Protein AF-A0A238UQW1-F1 (afdb_monomer_lite)

Radius of gyration: 25.11 Å; chains: 1; bounding box: 32×44×84 Å

Foldseek 3Di:
DDDPLRVVLVVLVVQLVVLVVQLVVLVVVCVVPNDPVSVVSNVVSVVSNVVSVVVNCVSVPPDDPPPPDPDDPPDPPDDPPPPDDDDDPDDDDDDD

Sequence (96 aa):
MTSPTTDLRAELEADFGRARERLVEARRRQQVKDTPRHRAAVADCRAGIDMVLDLYLTVVAAPAELPAAPAAPPRSSGPVATAALRPACGAAPGAA

Structure (mmCIF, N/CA/C/O backbone):
data_AF-A0A238UQW1-F1
#
_entry.id   AF-A0A238UQW1-F1
#
loop_
_atom_site.group_PDB
_atom_site.id
_atom_site.type_symbol
_atom_site.label_atom_id
_atom_site.label_alt_id
_atom_site.label_comp_id
_atom_site.label_asym_id
_atom_site.label_entity_id
_atom_site.label_seq_id
_atom_site.pdbx_PDB_ins_code
_atom_site.Cartn_x
_atom_site.Cartn_y
_atom_site.Cartn_z
_atom_site.occupancy
_atom_site.B_iso_or_equiv
_atom_site.auth_seq_id
_atom_site.auth_comp_id
_atom_site.auth_asym_id
_atom_site.auth_atom_id
_atom_site.pdbx_PDB_model_num
ATOM 1 N N . MET A 1 1 ? 12.137 10.883 -26.646 1.00 60.75 1 MET A N 1
ATOM 2 C CA . MET A 1 1 ? 11.097 9.837 -26.638 1.00 60.75 1 MET A CA 1
ATOM 3 C C . MET A 1 1 ? 11.437 8.906 -25.490 1.00 60.75 1 MET A C 1
ATOM 5 O O . MET A 1 1 ? 12.483 8.271 -25.559 1.00 60.75 1 MET A O 1
ATOM 9 N N . THR A 1 2 ? 10.679 8.939 -24.394 1.00 62.19 2 THR A N 1
ATOM 10 C CA . THR A 1 2 ? 10.819 7.955 -23.312 1.00 62.19 2 THR A CA 1
ATOM 11 C C . THR A 1 2 ? 10.292 6.604 -23.790 1.00 62.19 2 THR A C 1
ATOM 13 O O . THR A 1 2 ? 9.444 6.536 -24.678 1.00 62.19 2 THR A O 1
ATOM 16 N N . SER A 1 3 ? 10.888 5.524 -23.288 1.00 80.00 3 SER A N 1
ATOM 17 C CA . SER A 1 3 ? 10.450 4.163 -23.596 1.00 80.00 3 SER A CA 1
ATOM 18 C C . SER A 1 3 ? 9.167 3.861 -22.814 1.00 80.00 3 SER A C 1
ATOM 20 O O . SER A 1 3 ? 9.075 4.294 -21.663 1.00 80.00 3 SER A O 1
ATOM 22 N N . PRO A 1 4 ? 8.222 3.068 -23.353 1.00 80.12 4 PRO A N 1
ATOM 23 C CA . PRO A 1 4 ? 7.018 2.658 -22.622 1.00 80.12 4 PRO A CA 1
ATOM 24 C C . PRO A 1 4 ? 7.325 2.0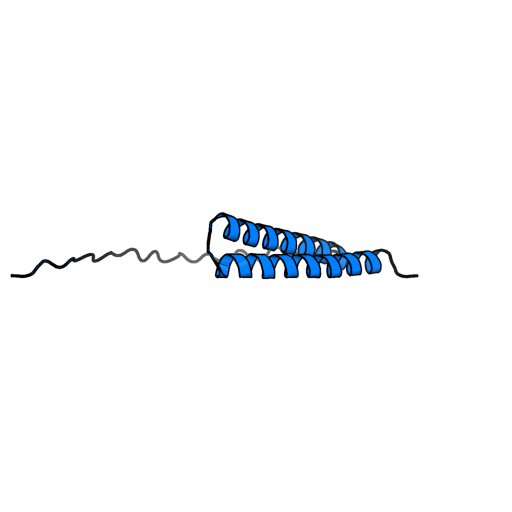26 -21.251 1.00 80.12 4 PRO A C 1
ATOM 26 O O . PRO A 1 4 ? 6.568 2.201 -20.303 1.00 80.12 4 PRO A O 1
ATOM 29 N N . THR A 1 5 ? 8.466 1.345 -21.101 1.00 83.62 5 THR A N 1
ATOM 30 C CA . THR A 1 5 ? 8.920 0.795 -19.811 1.00 83.62 5 THR A CA 1
ATOM 31 C C . THR A 1 5 ? 9.292 1.890 -18.804 1.00 83.62 5 THR A C 1
ATOM 33 O O . THR A 1 5 ? 9.072 1.735 -17.605 1.00 83.62 5 THR A O 1
ATOM 36 N N . THR A 1 6 ? 9.865 3.001 -19.275 1.00 84.75 6 THR A N 1
ATOM 37 C CA . THR A 1 6 ? 10.220 4.159 -18.440 1.00 84.75 6 THR A CA 1
ATOM 38 C C . THR A 1 6 ? 8.968 4.881 -17.952 1.00 84.75 6 THR A C 1
ATOM 40 O O . THR A 1 6 ? 8.908 5.247 -16.780 1.00 84.75 6 THR A O 1
ATOM 43 N N . ASP A 1 7 ? 7.967 5.029 -18.819 1.00 89.00 7 ASP A N 1
ATOM 44 C CA . ASP A 1 7 ? 6.703 5.682 -18.472 1.00 89.00 7 ASP A CA 1
ATOM 45 C C . ASP A 1 7 ? 5.917 4.839 -17.451 1.00 89.00 7 ASP A C 1
ATOM 47 O O . ASP A 1 7 ? 5.521 5.345 -16.401 1.00 89.00 7 ASP A O 1
ATOM 51 N N . LEU A 1 8 ? 5.818 3.523 -17.675 1.00 90.12 8 LEU A N 1
ATOM 52 C CA . LEU A 1 8 ? 5.185 2.596 -16.731 1.00 90.12 8 LEU A CA 1
ATOM 53 C C . LEU A 1 8 ? 5.884 2.585 -15.363 1.00 90.12 8 LEU A C 1
ATOM 55 O O . LEU A 1 8 ? 5.232 2.548 -14.322 1.00 90.12 8 LEU A O 1
ATOM 59 N N . ARG A 1 9 ? 7.220 2.650 -15.336 1.00 90.50 9 ARG A N 1
ATOM 60 C CA . ARG A 1 9 ? 7.970 2.739 -14.077 1.00 90.50 9 ARG A CA 1
ATOM 61 C C . ARG A 1 9 ? 7.603 3.998 -13.288 1.00 90.50 9 ARG A C 1
ATOM 63 O O . ARG A 1 9 ? 7.388 3.906 -12.081 1.00 90.50 9 ARG A O 1
ATOM 70 N N . ALA A 1 10 ? 7.528 5.149 -13.952 1.00 91.44 10 ALA A N 1
ATOM 71 C CA . ALA A 1 10 ? 7.171 6.407 -13.302 1.00 91.44 10 ALA A CA 1
ATOM 72 C C . ALA A 1 10 ? 5.743 6.368 -12.725 1.00 91.44 10 ALA A C 1
ATOM 74 O O . ALA A 1 10 ? 5.504 6.869 -11.623 1.00 91.44 10 ALA A O 1
ATOM 75 N N . GLU A 1 11 ? 4.803 5.726 -13.424 1.00 94.19 11 GLU A N 1
ATOM 76 C CA . GLU A 1 11 ? 3.442 5.510 -12.920 1.00 94.19 11 GLU A CA 1
ATOM 77 C C . GLU A 1 11 ? 3.428 4.650 -11.651 1.00 94.19 11 GLU A C 1
ATOM 79 O O . GLU A 1 11 ? 2.793 5.027 -10.662 1.00 94.19 11 GLU A O 1
ATOM 84 N N . LEU A 1 12 ? 4.189 3.552 -11.633 1.00 95.06 12 LEU A N 1
ATOM 85 C CA . LEU A 1 12 ? 4.297 2.669 -10.467 1.00 95.06 12 LEU A CA 1
ATOM 86 C C . LEU A 1 12 ? 4.948 3.358 -9.265 1.00 95.06 12 LEU A C 1
ATOM 88 O O . LEU A 1 12 ? 4.515 3.162 -8.129 1.00 95.06 12 LEU A O 1
ATOM 92 N N . GLU A 1 13 ? 5.951 4.204 -9.496 1.00 93.31 13 GLU A N 1
ATOM 93 C CA . GLU A 1 13 ? 6.559 5.025 -8.444 1.00 93.31 13 GLU A CA 1
ATOM 94 C C . GLU A 1 13 ? 5.536 6.010 -7.846 1.00 93.31 13 GLU A C 1
ATOM 96 O O . GLU A 1 13 ? 5.451 6.163 -6.621 1.00 93.31 13 GLU A O 1
ATOM 101 N N . ALA A 1 14 ? 4.694 6.621 -8.685 1.00 96.25 14 ALA A N 1
ATOM 102 C CA . ALA A 1 14 ? 3.617 7.496 -8.230 1.00 96.25 14 ALA A CA 1
ATOM 103 C C . ALA A 1 14 ? 2.522 6.729 -7.461 1.00 96.25 14 ALA A C 1
ATOM 105 O O . ALA A 1 14 ? 2.039 7.207 -6.428 1.00 96.25 14 ALA A O 1
ATOM 106 N N . ASP A 1 15 ? 2.142 5.536 -7.924 1.00 96.44 15 ASP A N 1
ATOM 107 C CA . ASP A 1 15 ? 1.184 4.664 -7.234 1.00 96.44 15 ASP A CA 1
ATOM 108 C C . ASP A 1 15 ? 1.702 4.190 -5.881 1.00 96.44 15 ASP A C 1
ATOM 110 O O . ASP A 1 15 ? 0.962 4.211 -4.892 1.00 96.44 15 ASP A O 1
ATOM 114 N N . PHE A 1 16 ? 2.985 3.848 -5.798 1.00 96.38 16 PHE A N 1
ATOM 115 C CA . PHE A 1 16 ? 3.630 3.498 -4.541 1.00 96.38 16 PHE A CA 1
ATOM 116 C C . PHE A 1 16 ? 3.595 4.669 -3.550 1.00 96.38 16 PHE A C 1
ATOM 118 O O . PHE A 1 16 ? 3.267 4.478 -2.374 1.00 96.38 16 PHE A O 1
ATOM 125 N N . GLY A 1 17 ? 3.857 5.895 -4.018 1.00 96.94 17 GLY A N 1
ATOM 126 C CA . GLY A 1 17 ? 3.706 7.115 -3.220 1.00 96.94 17 GLY A CA 1
ATOM 127 C C . GLY A 1 17 ? 2.297 7.258 -2.636 1.00 96.94 17 GLY A C 1
ATOM 128 O O . GLY A 1 17 ? 2.136 7.350 -1.415 1.00 96.94 17 GLY A O 1
ATOM 129 N N . ARG A 1 18 ? 1.268 7.162 -3.487 1.00 97.62 18 ARG A N 1
ATOM 130 C CA . ARG A 1 18 ? -0.146 7.223 -3.070 1.00 97.62 18 ARG A CA 1
ATOM 131 C C . ARG A 1 18 ? -0.517 6.118 -2.079 1.00 97.62 18 ARG A C 1
ATOM 133 O O . ARG A 1 18 ? -1.234 6.363 -1.107 1.00 97.62 18 ARG A O 1
ATOM 140 N N . ALA A 1 19 ? -0.048 4.892 -2.303 1.00 96.31 19 ALA A N 1
ATOM 141 C CA . ALA A 1 19 ? -0.322 3.761 -1.421 1.00 96.31 19 ALA A CA 1
ATOM 142 C C . ALA A 1 19 ? 0.322 3.951 -0.034 1.00 96.31 19 ALA A C 1
ATOM 144 O O . ALA A 1 19 ? -0.308 3.669 0.991 1.00 96.31 19 ALA A O 1
ATOM 145 N N . ARG A 1 20 ? 1.535 4.518 0.022 1.00 98.00 20 ARG A N 1
ATOM 146 C CA . ARG A 1 20 ? 2.203 4.869 1.285 1.00 98.00 20 ARG A CA 1
ATOM 147 C C . ARG A 1 20 ? 1.456 5.940 2.067 1.00 98.00 20 ARG A C 1
ATOM 149 O O . ARG A 1 20 ? 1.283 5.776 3.274 1.00 98.00 20 ARG A O 1
ATOM 156 N N . GLU A 1 21 ? 0.993 7.001 1.413 1.00 98.38 21 GLU A N 1
ATOM 157 C CA . GLU A 1 21 ? 0.199 8.052 2.066 1.00 98.38 21 GLU A CA 1
ATOM 158 C C . GLU A 1 21 ? -1.069 7.478 2.710 1.00 98.38 21 GLU A C 1
ATOM 160 O O . GLU A 1 21 ? -1.356 7.741 3.882 1.00 98.38 21 GLU A O 1
ATOM 165 N N . ARG A 1 22 ? -1.782 6.607 1.984 1.00 98.19 22 ARG A N 1
ATOM 166 C CA . ARG A 1 22 ? -2.965 5.901 2.504 1.00 98.19 22 ARG A CA 1
ATOM 167 C C . ARG A 1 22 ? -2.629 5.032 3.715 1.00 98.19 22 ARG A C 1
ATOM 169 O O . ARG A 1 22 ? -3.364 5.063 4.702 1.00 98.19 22 ARG A O 1
ATOM 176 N N . LEU A 1 23 ? -1.509 4.304 3.682 1.00 98.50 23 LEU A N 1
ATOM 177 C CA . LEU A 1 23 ? -1.060 3.491 4.815 1.00 98.50 23 LEU A CA 1
ATOM 178 C C . LEU A 1 23 ? -0.735 4.346 6.048 1.00 98.50 23 LEU A C 1
ATOM 180 O O . LEU A 1 23 ? -1.095 3.965 7.165 1.00 98.50 23 LEU A O 1
ATOM 184 N N . VAL A 1 24 ? -0.054 5.482 5.870 1.00 98.50 24 VAL A N 1
ATOM 185 C CA . VAL A 1 24 ? 0.270 6.407 6.970 1.00 98.50 24 VAL A CA 1
ATOM 186 C C . VAL A 1 24 ? -1.009 6.928 7.619 1.00 98.50 24 VAL A C 1
ATOM 188 O O . VAL A 1 24 ? -1.147 6.862 8.841 1.00 98.50 24 VAL A O 1
ATOM 191 N N . GLU A 1 25 ? -1.976 7.366 6.816 1.00 98.38 25 GLU A N 1
ATOM 192 C CA . GLU A 1 25 ? -3.262 7.853 7.316 1.00 98.38 25 GLU A CA 1
ATOM 193 C C . GLU A 1 25 ? -4.068 6.742 8.014 1.00 98.38 25 GLU A C 1
ATOM 195 O O . GLU A 1 25 ? -4.612 6.950 9.102 1.00 98.38 25 GLU A O 1
ATOM 200 N N . ALA A 1 26 ? -4.095 5.526 7.459 1.00 98.12 26 ALA A N 1
ATOM 201 C CA . ALA A 1 26 ? -4.745 4.379 8.095 1.00 98.12 26 ALA A CA 1
ATOM 202 C C . ALA A 1 26 ? -4.108 4.040 9.455 1.00 98.12 26 ALA A C 1
ATOM 204 O O . ALA A 1 26 ? -4.823 3.824 10.438 1.00 98.12 26 ALA A O 1
ATOM 205 N N . ARG A 1 27 ? -2.770 4.067 9.547 1.00 98.38 27 ARG A N 1
ATOM 206 C CA . ARG A 1 27 ? -2.047 3.870 10.815 1.00 98.38 27 ARG A CA 1
ATOM 207 C C . ARG A 1 27 ? -2.340 4.976 11.818 1.00 98.38 27 ARG A C 1
ATOM 209 O O . ARG A 1 27 ? -2.546 4.672 12.989 1.00 98.38 27 ARG A O 1
ATOM 216 N N . ARG A 1 28 ? -2.409 6.235 11.381 1.00 98.44 28 ARG A N 1
ATOM 217 C CA . ARG A 1 28 ? -2.777 7.358 12.252 1.00 98.44 28 ARG A CA 1
ATOM 218 C C . ARG A 1 28 ? -4.162 7.144 12.864 1.00 98.44 28 ARG A C 1
ATOM 220 O O . ARG A 1 28 ? -4.326 7.283 14.072 1.00 98.44 28 ARG A O 1
ATOM 227 N N . ARG A 1 29 ? -5.149 6.733 12.063 1.00 97.62 29 ARG A N 1
ATOM 228 C CA . ARG A 1 29 ? -6.505 6.416 12.554 1.00 97.62 29 ARG A CA 1
ATOM 229 C C . ARG A 1 29 ? -6.511 5.236 13.524 1.00 97.62 29 ARG A C 1
ATOM 231 O O . ARG A 1 29 ? -7.212 5.292 14.533 1.00 97.62 29 ARG A O 1
ATOM 238 N N . GLN A 1 30 ? -5.717 4.198 13.253 1.00 97.75 30 GLN A N 1
ATOM 239 C CA . GLN A 1 30 ? -5.555 3.066 14.170 1.00 97.75 30 GLN A CA 1
ATOM 240 C C . GLN A 1 30 ? -4.936 3.499 15.508 1.00 97.75 30 GLN A C 1
ATOM 242 O O . GLN A 1 30 ? -5.395 3.052 16.552 1.00 97.75 30 GLN A O 1
ATOM 247 N N . GLN A 1 31 ? -3.938 4.387 15.492 1.00 97.56 31 GLN A N 1
ATOM 248 C CA . GLN A 1 31 ? -3.305 4.908 16.710 1.00 97.56 31 GLN A CA 1
ATOM 249 C C . GLN A 1 31 ? -4.263 5.756 17.550 1.00 97.56 31 GLN A C 1
ATOM 251 O O . GLN A 1 31 ? -4.235 5.667 18.772 1.00 97.56 31 GLN A O 1
ATOM 256 N N . VAL A 1 32 ? -5.128 6.549 16.907 1.00 98.00 32 VAL A N 1
ATOM 257 C CA . VAL A 1 32 ? -6.178 7.307 17.609 1.00 98.00 32 VAL A CA 1
ATOM 258 C C . VAL A 1 32 ? -7.182 6.359 18.265 1.00 98.00 32 VAL A C 1
ATOM 260 O O . VAL A 1 32 ? -7.594 6.580 19.402 1.00 98.00 32 VAL A O 1
ATOM 263 N N . LYS A 1 33 ? -7.598 5.308 17.552 1.00 96.62 33 LYS A N 1
ATOM 264 C CA . LYS A 1 33 ? -8.496 4.284 18.089 1.00 96.62 33 LYS A CA 1
ATOM 265 C C . LYS A 1 33 ? -8.276 2.959 17.378 1.00 96.62 33 LYS A C 1
ATOM 267 O O . LYS A 1 33 ? -8.593 2.841 16.195 1.00 96.62 33 LYS A O 1
ATOM 272 N N . ASP A 1 34 ? -7.831 1.933 18.093 1.00 97.50 34 ASP A N 1
ATOM 273 C CA . ASP A 1 34 ? -7.709 0.609 17.489 1.00 97.50 34 ASP A CA 1
ATOM 274 C C . ASP A 1 34 ? -9.093 -0.050 17.408 1.00 97.50 34 ASP A C 1
ATOM 276 O O . ASP A 1 34 ? -9.707 -0.414 18.411 1.00 97.50 34 ASP A O 1
ATOM 280 N N . THR A 1 35 ? -9.611 -0.164 16.187 1.00 98.12 35 THR A N 1
ATOM 281 C CA . THR A 1 35 ? -10.860 -0.868 15.891 1.00 98.12 35 THR A CA 1
ATOM 282 C C . THR A 1 35 ? -10.608 -1.928 14.823 1.00 98.12 35 THR A C 1
ATOM 284 O O . THR A 1 35 ? -9.715 -1.745 13.990 1.00 98.12 35 THR A O 1
ATOM 287 N N . PRO A 1 36 ? -11.422 -3.001 14.757 1.00 98.44 36 PRO A N 1
ATOM 288 C CA . PRO A 1 36 ? -11.328 -3.984 13.676 1.00 98.44 36 PRO A CA 1
ATOM 289 C C . PRO A 1 36 ? -11.353 -3.343 12.282 1.00 98.44 36 PRO A C 1
ATOM 291 O O . PRO A 1 36 ? -10.580 -3.730 11.412 1.00 98.44 36 PRO A O 1
ATOM 294 N N . ARG A 1 37 ? -12.164 -2.291 12.099 1.00 97.94 37 ARG A N 1
ATOM 295 C CA . ARG A 1 37 ? -12.225 -1.506 10.860 1.00 97.94 37 ARG A CA 1
ATOM 296 C C . ARG A 1 37 ? -10.893 -0.828 10.526 1.00 97.94 37 ARG A C 1
ATOM 298 O O . ARG A 1 37 ? -10.487 -0.831 9.371 1.00 97.94 37 ARG A O 1
ATOM 305 N N . HIS A 1 38 ? -10.214 -0.233 11.506 1.00 98.06 38 HIS A N 1
ATOM 306 C CA . HIS A 1 38 ? -8.922 0.420 11.269 1.00 98.06 38 HIS A CA 1
ATOM 307 C C . HIS A 1 38 ? -7.808 -0.595 11.001 1.00 98.06 38 HIS A C 1
ATOM 309 O O . HIS A 1 38 ? -6.966 -0.348 10.142 1.00 98.06 38 HIS A O 1
ATOM 315 N N . ARG A 1 39 ? -7.837 -1.760 11.661 1.00 98.25 39 ARG A N 1
ATOM 316 C CA . ARG A 1 39 ? -6.913 -2.861 11.349 1.00 98.25 39 ARG A CA 1
ATOM 317 C C . ARG A 1 39 ? -7.111 -3.389 9.930 1.00 98.25 39 ARG A C 1
ATOM 319 O O . ARG A 1 39 ? -6.121 -3.575 9.231 1.00 98.25 39 ARG A O 1
ATOM 326 N N . ALA A 1 40 ? -8.363 -3.565 9.500 1.00 98.56 40 ALA A N 1
ATOM 327 C CA . ALA A 1 40 ? -8.688 -3.944 8.125 1.00 98.56 40 ALA A CA 1
ATOM 328 C C . ALA A 1 40 ? -8.164 -2.904 7.124 1.00 98.56 40 ALA A C 1
ATOM 330 O O . ALA A 1 40 ? -7.409 -3.256 6.231 1.00 98.56 40 ALA A O 1
ATOM 331 N N . ALA A 1 41 ? -8.419 -1.612 7.356 1.00 98.25 41 ALA A N 1
ATOM 332 C CA . ALA A 1 41 ? -7.913 -0.552 6.483 1.00 98.25 41 ALA A CA 1
ATOM 333 C C . ALA A 1 41 ? -6.375 -0.545 6.364 1.00 98.25 41 ALA A C 1
ATOM 335 O O . ALA A 1 41 ? -5.835 -0.294 5.288 1.00 98.25 41 ALA A O 1
ATOM 336 N N . VAL A 1 42 ? -5.649 -0.830 7.453 1.00 98.50 42 VAL A N 1
ATOM 337 C CA . VAL A 1 42 ? -4.184 -0.977 7.414 1.00 98.50 42 VAL A CA 1
ATOM 338 C C . VAL A 1 42 ? -3.765 -2.216 6.618 1.00 98.50 42 VAL A C 1
ATOM 340 O O . VAL A 1 42 ? -2.784 -2.136 5.880 1.00 98.50 42 VAL A O 1
ATOM 343 N N . ALA A 1 43 ? -4.475 -3.338 6.755 1.00 98.50 43 ALA A N 1
ATOM 344 C CA . ALA A 1 43 ? -4.216 -4.550 5.978 1.00 98.50 43 ALA A CA 1
ATOM 345 C C . ALA A 1 43 ? -4.456 -4.320 4.477 1.00 98.50 43 ALA A C 1
ATOM 347 O O . ALA A 1 43 ? -3.577 -4.634 3.678 1.00 98.50 43 ALA A O 1
ATOM 348 N N . ASP A 1 44 ? -5.561 -3.671 4.112 1.00 98.12 44 ASP A N 1
ATOM 349 C CA . ASP A 1 44 ? -5.891 -3.329 2.724 1.00 98.12 44 ASP A CA 1
ATOM 350 C C . ASP A 1 44 ? -4.827 -2.409 2.107 1.00 98.12 44 ASP A C 1
ATOM 352 O O . ASP A 1 44 ? -4.384 -2.616 0.979 1.00 98.12 44 ASP A O 1
ATOM 356 N N . CYS A 1 45 ? -4.350 -1.414 2.867 1.00 98.25 45 CYS A N 1
ATOM 357 C CA . CYS A 1 45 ? -3.270 -0.539 2.406 1.00 98.25 45 CYS A CA 1
ATOM 358 C C . CYS A 1 45 ? -1.956 -1.301 2.181 1.00 98.25 45 CYS A C 1
ATOM 360 O O . CYS A 1 45 ? -1.224 -0.974 1.252 1.00 98.25 45 CYS A O 1
ATOM 362 N N . ARG A 1 46 ? -1.642 -2.298 3.021 1.00 98.25 46 ARG A N 1
ATOM 363 C CA . ARG A 1 46 ? -0.450 -3.143 2.835 1.00 98.25 46 ARG A CA 1
ATOM 364 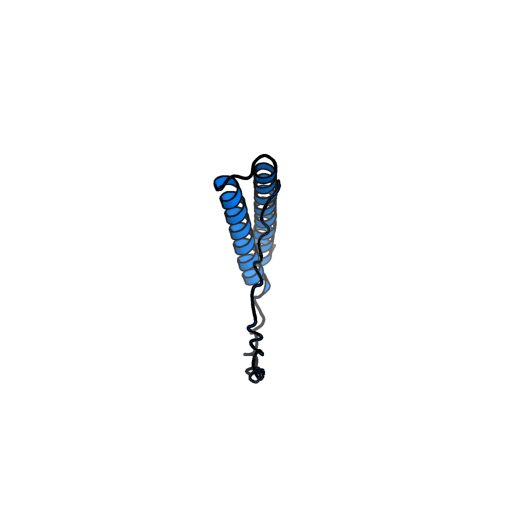C C . ARG A 1 46 ? -0.581 -4.009 1.588 1.00 98.25 46 ARG A C 1
ATOM 366 O O . ARG A 1 46 ? 0.318 -3.967 0.763 1.00 98.25 46 ARG A O 1
ATOM 373 N N . ALA A 1 47 ? -1.724 -4.667 1.399 1.00 98.06 47 ALA A N 1
ATOM 374 C CA . ALA A 1 47 ? -1.987 -5.462 0.202 1.00 98.06 47 ALA A CA 1
ATOM 375 C C . ALA A 1 47 ? -1.882 -4.625 -1.087 1.00 98.06 47 ALA A C 1
ATOM 377 O O . ALA A 1 47 ? -1.331 -5.080 -2.085 1.00 98.06 47 ALA A O 1
ATOM 378 N N . GLY A 1 4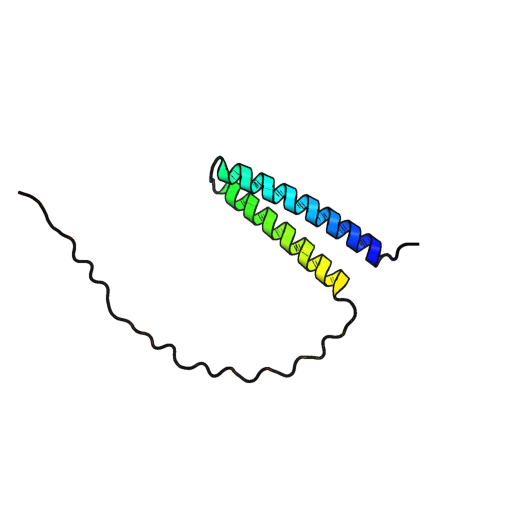8 ? -2.351 -3.372 -1.059 1.00 96.44 48 GLY A N 1
ATOM 379 C CA . GLY A 1 48 ? -2.183 -2.447 -2.182 1.00 96.44 48 GLY A CA 1
ATOM 380 C C . GLY A 1 48 ? -0.720 -2.089 -2.467 1.00 96.44 48 GLY A C 1
ATOM 381 O O . GLY A 1 48 ? -0.339 -1.983 -3.628 1.00 96.44 48 GLY A O 1
ATOM 382 N N . ILE A 1 49 ? 0.108 -1.924 -1.430 1.00 97.56 49 ILE A N 1
ATOM 383 C CA . ILE A 1 49 ? 1.555 -1.708 -1.592 1.00 97.56 49 ILE A CA 1
ATOM 384 C C . ILE A 1 49 ? 2.222 -2.951 -2.183 1.00 97.56 49 ILE A C 1
ATOM 386 O O . ILE A 1 49 ? 3.002 -2.812 -3.122 1.00 97.56 49 ILE A O 1
ATOM 390 N N . ASP A 1 50 ? 1.899 -4.135 -1.664 1.00 97.62 50 ASP A N 1
ATOM 391 C CA . ASP A 1 50 ? 2.466 -5.400 -2.138 1.00 97.62 50 ASP A CA 1
ATOM 392 C C . ASP A 1 50 ? 2.157 -5.602 -3.631 1.00 97.62 50 ASP A C 1
ATOM 394 O O . ASP A 1 50 ? 3.066 -5.851 -4.415 1.00 97.62 50 ASP A O 1
ATOM 398 N N . MET A 1 51 ? 0.920 -5.330 -4.062 1.00 96.75 51 MET A N 1
ATOM 399 C CA . MET A 1 51 ? 0.530 -5.384 -5.476 1.00 96.75 51 MET A CA 1
ATOM 400 C C . MET A 1 51 ? 1.348 -4.432 -6.368 1.00 96.75 51 MET A C 1
ATOM 402 O O . MET A 1 51 ? 1.743 -4.803 -7.474 1.00 96.75 51 MET A O 1
ATOM 406 N N . VAL A 1 52 ? 1.611 -3.200 -5.912 1.00 96.06 52 VAL A N 1
ATOM 407 C CA . VAL A 1 52 ? 2.435 -2.239 -6.671 1.00 96.06 52 VAL A CA 1
ATOM 408 C C . VAL A 1 52 ? 3.883 -2.719 -6.759 1.00 96.06 52 VAL A C 1
ATOM 410 O O . VAL A 1 52 ? 4.504 -2.588 -7.813 1.00 96.06 52 VAL A O 1
ATOM 413 N N . LEU A 1 53 ? 4.420 -3.291 -5.678 1.00 94.50 53 LEU A N 1
ATOM 414 C CA . LEU A 1 53 ? 5.770 -3.852 -5.667 1.00 94.50 53 LEU A CA 1
ATOM 415 C C . LEU A 1 53 ? 5.886 -5.064 -6.596 1.00 94.50 53 LEU A C 1
ATOM 417 O O . LEU A 1 53 ? 6.845 -5.129 -7.362 1.00 94.50 53 LEU A O 1
ATOM 421 N N . ASP A 1 54 ? 4.908 -5.966 -6.599 1.00 95.12 54 ASP A N 1
ATOM 422 C CA . ASP A 1 54 ? 4.877 -7.120 -7.505 1.00 95.12 54 ASP A CA 1
ATOM 423 C C . ASP A 1 54 ? 4.859 -6.679 -8.977 1.00 95.12 54 ASP A C 1
ATOM 425 O O . ASP A 1 54 ? 5.592 -7.213 -9.820 1.00 95.12 54 ASP A O 1
ATOM 429 N N . LEU A 1 55 ? 4.074 -5.646 -9.296 1.00 92.81 55 LEU A N 1
ATOM 430 C CA . LEU A 1 55 ? 4.021 -5.089 -10.644 1.00 92.81 55 LEU A CA 1
ATOM 431 C C . LEU A 1 55 ? 5.330 -4.379 -11.018 1.00 92.81 55 LEU A C 1
ATOM 433 O O . LEU A 1 55 ? 5.849 -4.587 -12.113 1.00 92.81 55 LEU A O 1
ATOM 437 N N . TYR A 1 56 ? 5.921 -3.612 -10.100 1.00 90.19 56 TYR A N 1
ATOM 438 C CA . TYR A 1 56 ? 7.231 -2.986 -10.303 1.00 90.19 56 TYR A CA 1
ATOM 439 C C . TYR A 1 56 ? 8.323 -4.026 -10.563 1.00 90.19 56 TYR A C 1
ATOM 441 O O . TYR A 1 56 ? 9.113 -3.875 -11.496 1.00 90.19 56 TYR A O 1
ATOM 449 N N . LEU A 1 57 ? 8.342 -5.112 -9.789 1.00 89.69 57 LEU A N 1
ATOM 450 C CA . LEU A 1 57 ? 9.274 -6.215 -9.996 1.00 89.69 57 LEU A CA 1
ATOM 451 C C . LEU A 1 57 ? 9.045 -6.900 -11.343 1.00 89.69 57 LEU A C 1
ATOM 453 O O . LEU A 1 57 ? 10.019 -7.232 -12.003 1.00 89.69 57 LEU A O 1
ATOM 457 N N . THR A 1 58 ? 7.802 -7.036 -11.804 1.00 89.25 58 THR A N 1
ATOM 458 C CA . THR A 1 58 ? 7.500 -7.577 -13.143 1.00 89.25 58 THR A CA 1
ATOM 459 C C . THR A 1 58 ? 8.079 -6.700 -14.258 1.00 89.25 58 THR A C 1
ATOM 461 O O . THR A 1 58 ? 8.619 -7.211 -15.237 1.00 89.25 58 THR A O 1
ATOM 464 N N . VAL A 1 59 ? 8.010 -5.376 -14.101 1.00 85.56 59 VAL A N 1
ATOM 465 C CA . VAL A 1 59 ? 8.524 -4.408 -15.084 1.00 85.56 59 VAL A CA 1
ATOM 466 C C . VAL A 1 59 ? 10.053 -4.335 -15.074 1.00 85.56 59 VAL A C 1
ATOM 468 O O . VAL A 1 59 ? 10.663 -4.172 -16.128 1.00 85.56 59 VAL A O 1
ATOM 471 N N . VAL A 1 60 ? 10.685 -4.471 -13.904 1.00 79.88 60 VAL A N 1
ATOM 472 C CA . VAL A 1 60 ? 12.150 -4.413 -13.755 1.00 79.88 60 VAL A CA 1
ATOM 473 C C . VAL A 1 60 ? 12.831 -5.762 -14.024 1.00 79.88 60 VAL A C 1
ATOM 475 O O . VAL A 1 60 ? 13.971 -5.778 -14.481 1.00 79.88 60 VAL A O 1
ATOM 478 N N . ALA A 1 61 ? 12.167 -6.893 -13.768 1.00 74.06 61 ALA A N 1
ATOM 479 C CA . ALA A 1 61 ? 12.751 -8.231 -13.914 1.00 74.06 61 ALA A CA 1
ATOM 480 C C . ALA A 1 61 ? 12.796 -8.756 -15.363 1.00 74.06 61 ALA A C 1
ATOM 482 O O . ALA A 1 61 ? 13.393 -9.803 -15.612 1.00 74.06 61 ALA A O 1
ATOM 483 N N . ALA A 1 62 ? 12.218 -8.049 -16.336 1.00 56.41 62 ALA A N 1
ATOM 484 C CA . ALA A 1 62 ? 12.363 -8.384 -17.751 1.00 56.41 62 ALA A CA 1
ATOM 485 C C . ALA A 1 62 ? 13.496 -7.531 -18.373 1.00 56.41 62 ALA A C 1
ATOM 4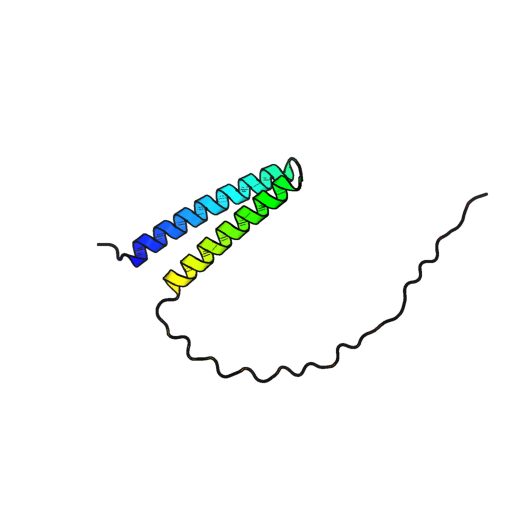87 O O . ALA A 1 62 ? 13.292 -6.321 -18.482 1.00 56.41 62 ALA A O 1
ATOM 488 N N . PRO A 1 63 ? 14.668 -8.073 -18.799 1.00 50.06 63 PRO A N 1
ATOM 489 C CA . PRO A 1 63 ? 14.956 -9.455 -19.195 1.00 50.06 63 PRO A CA 1
ATOM 490 C C . PRO A 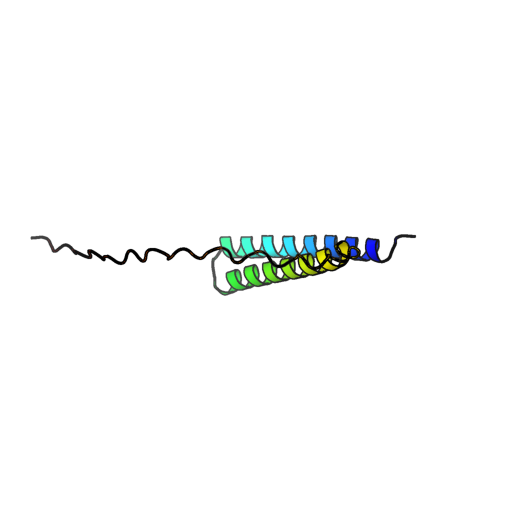1 63 ? 16.246 -10.042 -18.576 1.00 50.06 63 PRO A C 1
ATOM 492 O O . PRO A 1 63 ? 17.365 -9.657 -18.917 1.00 50.06 63 PRO A O 1
ATOM 495 N N . ALA A 1 64 ? 16.105 -11.087 -17.771 1.00 48.28 64 ALA A N 1
ATOM 496 C CA . ALA A 1 64 ? 17.072 -12.176 -17.756 1.00 48.28 64 ALA A CA 1
ATOM 497 C C . ALA A 1 64 ? 16.284 -13.449 -17.489 1.00 48.28 64 ALA A C 1
ATOM 499 O O . ALA A 1 64 ? 15.639 -13.573 -16.449 1.00 48.28 64 ALA A O 1
ATOM 500 N N . GLU A 1 65 ? 16.303 -14.375 -18.444 1.00 50.97 65 GLU A N 1
ATOM 501 C CA . GLU A 1 65 ? 15.950 -15.756 -18.159 1.00 50.97 65 GLU A CA 1
ATOM 502 C C . GLU A 1 65 ? 16.704 -16.170 -16.898 1.00 50.97 65 GLU A C 1
ATOM 504 O O . GLU A 1 65 ? 17.933 -16.229 -16.888 1.00 50.97 65 GLU A O 1
ATOM 509 N N . LEU A 1 66 ? 15.976 -16.384 -15.804 1.00 57.09 66 LEU A N 1
ATOM 510 C CA . LEU A 1 66 ? 16.527 -17.065 -14.650 1.00 57.09 66 LEU A CA 1
ATOM 511 C C . LEU A 1 66 ? 16.857 -18.479 -15.141 1.00 57.09 66 LEU A C 1
ATOM 513 O O . LEU A 1 66 ? 15.919 -19.222 -15.448 1.00 57.09 66 LEU A O 1
ATOM 517 N N . PRO A 1 67 ? 18.140 -18.881 -15.254 1.00 45.25 67 PRO A N 1
ATOM 518 C CA . PRO A 1 67 ? 18.437 -20.278 -15.496 1.00 45.25 67 PRO A CA 1
ATOM 519 C C . PRO A 1 67 ? 17.827 -21.048 -14.330 1.00 45.25 67 PRO A C 1
ATOM 521 O O . PRO A 1 67 ? 18.023 -20.674 -13.170 1.00 45.25 67 PRO A O 1
ATOM 524 N N . ALA A 1 68 ? 17.043 -22.078 -14.651 1.00 55.91 68 ALA A N 1
ATOM 525 C CA . ALA A 1 68 ? 16.473 -22.996 -13.680 1.00 55.91 68 ALA A CA 1
ATOM 526 C C . ALA A 1 68 ? 17.558 -23.358 -12.659 1.00 55.91 68 ALA A C 1
ATOM 528 O O . ALA A 1 68 ? 18.534 -24.032 -12.992 1.00 55.91 68 ALA A O 1
ATOM 529 N N . ALA A 1 69 ? 17.427 -22.836 -11.438 1.00 51.41 69 ALA A N 1
ATOM 530 C CA . ALA A 1 69 ? 18.364 -23.134 -10.374 1.00 51.41 69 ALA A CA 1
ATOM 531 C C . ALA A 1 69 ? 18.395 -24.663 -10.220 1.00 51.41 69 ALA A C 1
ATOM 533 O O . ALA A 1 69 ? 17.326 -25.261 -10.041 1.00 51.41 69 ALA A O 1
ATOM 534 N N . PRO A 1 70 ? 19.562 -25.326 -10.323 1.00 52.12 70 PRO A N 1
ATOM 535 C CA . PRO A 1 70 ? 19.624 -26.751 -10.063 1.00 52.12 70 PRO A CA 1
ATOM 536 C C . PRO A 1 70 ? 19.161 -26.970 -8.625 1.00 52.12 70 PRO A C 1
ATOM 538 O O . PRO A 1 70 ? 19.591 -26.264 -7.710 1.00 52.12 70 PRO A O 1
ATOM 541 N N . ALA A 1 71 ? 18.230 -27.912 -8.472 1.00 55.56 71 ALA A N 1
ATOM 542 C CA . ALA A 1 71 ? 17.622 -28.306 -7.214 1.00 55.56 71 ALA A CA 1
ATOM 543 C C . ALA A 1 71 ? 18.641 -28.261 -6.067 1.00 55.56 71 ALA A C 1
ATOM 545 O O . ALA A 1 71 ? 19.649 -28.971 -6.081 1.00 55.56 71 ALA A O 1
ATOM 546 N N . ALA A 1 72 ? 18.376 -27.413 -5.073 1.00 56.25 72 ALA A N 1
ATOM 547 C CA . ALA A 1 72 ? 19.114 -27.449 -3.823 1.00 56.25 72 ALA A CA 1
ATOM 548 C C . ALA A 1 72 ? 19.029 -28.877 -3.242 1.00 56.25 72 ALA A C 1
ATOM 550 O O . ALA A 1 72 ? 17.940 -29.462 -3.254 1.00 56.25 72 ALA A O 1
ATOM 551 N N . PRO A 1 73 ? 20.131 -29.458 -2.730 1.00 56.25 73 PRO A N 1
ATOM 552 C CA . PRO A 1 73 ? 20.062 -30.760 -2.080 1.00 56.25 73 PRO A CA 1
ATOM 553 C C . PRO A 1 73 ? 19.126 -30.678 -0.865 1.00 56.25 73 PRO A C 1
ATOM 555 O O . PRO A 1 73 ? 19.042 -29.616 -0.230 1.00 56.25 73 PRO A O 1
ATOM 558 N N . PRO A 1 74 ? 18.422 -31.772 -0.513 1.00 54.00 74 PRO A N 1
ATOM 559 C CA . PRO A 1 74 ? 17.525 -31.768 0.629 1.00 54.00 74 PRO A CA 1
ATOM 560 C C . PRO A 1 74 ? 18.337 -31.417 1.872 1.00 54.00 74 PRO A C 1
ATOM 562 O O . PRO A 1 74 ? 19.254 -32.138 2.270 1.00 54.00 74 PRO A O 1
ATOM 565 N N . ARG A 1 75 ? 18.008 -30.277 2.485 1.00 56.97 75 ARG A N 1
ATOM 566 C CA . ARG A 1 75 ? 18.517 -29.942 3.809 1.00 56.97 75 ARG A CA 1
ATOM 567 C C . ARG A 1 75 ? 18.012 -31.029 4.746 1.00 56.97 75 ARG A C 1
ATOM 569 O O . ARG A 1 75 ? 16.817 -31.106 5.012 1.00 56.97 75 ARG A O 1
ATOM 576 N N . SER A 1 76 ? 18.939 -31.879 5.178 1.00 50.28 76 SER A N 1
ATOM 577 C CA . SER A 1 76 ? 18.778 -32.860 6.244 1.00 50.28 76 SER A CA 1
ATOM 578 C C . SER A 1 76 ? 17.979 -32.238 7.390 1.00 50.28 76 SER A C 1
ATOM 580 O O . SER A 1 76 ? 18.505 -31.446 8.174 1.00 50.28 76 SER A O 1
ATOM 582 N N . SER A 1 77 ? 16.696 -32.586 7.461 1.00 57.09 77 SER A N 1
ATOM 583 C CA . SER A 1 77 ? 15.842 -32.321 8.607 1.00 57.09 77 SER A CA 1
ATOM 584 C C . SER A 1 77 ? 16.327 -33.240 9.725 1.00 57.09 77 SER A C 1
ATOM 586 O O . SER A 1 77 ? 15.980 -34.417 9.781 1.00 57.09 77 SER A O 1
ATOM 588 N N . GLY A 1 78 ? 17.229 -32.725 10.561 1.00 53.47 78 GLY A N 1
ATOM 589 C CA . GLY A 1 78 ? 17.516 -33.347 11.849 1.00 53.47 78 GLY A CA 1
ATOM 590 C C . GLY A 1 78 ? 16.244 -33.329 12.704 1.00 53.47 78 GLY A C 1
ATOM 591 O O . GLY A 1 78 ? 15.438 -32.402 12.568 1.00 53.47 78 GLY A O 1
ATOM 592 N N . PRO A 1 79 ? 16.025 -34.334 13.565 1.00 53.84 79 PRO A N 1
ATOM 593 C CA . PRO A 1 79 ? 14.807 -34.412 14.350 1.00 53.84 79 PRO A CA 1
ATOM 594 C C . PRO A 1 79 ? 14.743 -33.210 15.292 1.00 53.84 79 PRO A C 1
ATOM 596 O O . PRO A 1 79 ? 15.644 -32.983 16.100 1.00 53.84 79 PRO A O 1
ATOM 599 N N . VAL A 1 80 ? 13.659 -32.439 15.192 1.00 54.00 80 VAL A N 1
ATOM 600 C CA . VAL A 1 80 ? 13.263 -31.487 16.229 1.00 54.00 80 VAL A CA 1
ATOM 601 C C . VAL A 1 80 ? 13.067 -32.298 17.506 1.00 54.00 80 VAL A C 1
ATOM 603 O O . VAL A 1 80 ? 12.099 -33.049 17.641 1.00 54.00 80 VAL A O 1
ATOM 606 N N . ALA A 1 81 ? 14.024 -32.181 18.428 1.00 51.22 81 ALA A N 1
ATOM 607 C CA . ALA A 1 81 ? 13.903 -32.706 19.774 1.00 51.22 81 ALA A CA 1
ATOM 608 C C . ALA A 1 81 ? 12.670 -32.056 20.408 1.00 51.22 81 ALA A C 1
ATOM 610 O O . ALA A 1 81 ? 12.676 -30.891 20.804 1.00 51.22 81 ALA A O 1
ATOM 611 N N . THR A 1 82 ? 11.580 -32.815 20.436 1.00 55.28 82 THR A N 1
ATOM 612 C CA . THR A 1 82 ? 10.330 -32.412 21.066 1.00 55.28 82 THR A CA 1
ATOM 613 C C . THR A 1 82 ? 10.538 -32.562 22.567 1.00 55.28 82 THR A C 1
ATOM 615 O O . THR A 1 82 ? 10.260 -33.610 23.144 1.00 55.28 82 THR A O 1
ATOM 618 N N . ALA A 1 83 ? 11.099 -31.540 23.209 1.00 51.00 83 ALA A N 1
ATOM 619 C CA . ALA A 1 83 ? 11.131 -31.462 24.662 1.00 51.00 83 ALA A CA 1
ATOM 620 C C . ALA A 1 83 ? 9.729 -31.074 25.156 1.00 51.00 83 ALA A C 1
ATOM 622 O O . ALA A 1 83 ? 9.415 -29.906 25.373 1.00 51.00 83 ALA A O 1
ATOM 623 N N . ALA A 1 84 ? 8.862 -32.074 25.285 1.00 58.12 84 ALA A N 1
ATOM 624 C CA . ALA A 1 84 ? 7.621 -31.973 26.033 1.00 58.12 84 ALA A CA 1
ATOM 625 C C . ALA A 1 84 ? 7.906 -32.260 27.512 1.00 58.12 84 ALA A C 1
ATOM 627 O O . ALA A 1 84 ? 8.232 -33.394 27.829 1.00 58.12 84 ALA A O 1
ATOM 628 N N . LEU A 1 85 ? 7.781 -31.267 28.401 1.00 53.66 85 LEU A N 1
ATOM 629 C CA . LEU A 1 85 ? 7.599 -31.405 29.863 1.00 53.66 85 LEU A CA 1
ATOM 630 C C . LEU A 1 85 ? 7.605 -29.989 30.471 1.00 53.66 85 LEU A C 1
ATOM 632 O O . LEU A 1 85 ? 8.569 -29.269 30.267 1.00 53.66 85 LEU A O 1
ATOM 636 N N . ARG A 1 86 ? 6.669 -29.466 31.263 1.00 57.88 86 ARG A N 1
ATOM 637 C CA . ARG A 1 86 ? 5.311 -29.753 31.763 1.00 57.88 86 ARG A CA 1
ATOM 638 C C . ARG A 1 86 ? 4.874 -28.407 32.398 1.00 57.88 86 ARG A C 1
ATOM 640 O O . ARG A 1 86 ? 5.743 -27.690 32.895 1.00 57.88 86 ARG A O 1
ATOM 647 N N . PRO A 1 87 ? 3.583 -28.052 32.458 1.00 48.09 87 PRO A N 1
ATOM 648 C CA . PRO A 1 87 ? 3.148 -26.847 33.156 1.00 48.09 87 PRO A CA 1
ATOM 649 C C . PRO A 1 87 ? 3.074 -27.113 34.666 1.00 48.09 87 PRO A C 1
ATOM 651 O O . PRO A 1 87 ? 2.462 -28.091 35.097 1.00 48.09 87 PRO A O 1
ATOM 654 N N . ALA A 1 88 ? 3.660 -26.230 35.472 1.00 47.88 88 ALA A N 1
ATOM 655 C CA . ALA A 1 88 ? 3.358 -26.131 36.895 1.00 47.88 88 ALA A CA 1
ATOM 656 C C . ALA A 1 88 ? 2.483 -24.891 37.119 1.00 47.88 88 ALA A C 1
ATOM 658 O O . ALA A 1 88 ? 2.962 -23.819 37.476 1.00 47.88 88 ALA A O 1
ATOM 659 N N . CYS A 1 89 ? 1.178 -25.046 36.885 1.00 46.72 89 CYS A N 1
ATOM 660 C CA . CYS A 1 89 ? 0.183 -24.236 37.578 1.00 46.72 89 CYS A CA 1
ATOM 661 C C . CYS A 1 89 ? 0.096 -24.763 39.013 1.00 46.72 89 CYS A C 1
ATOM 663 O O . CYS A 1 89 ? -0.417 -25.855 39.241 1.00 46.72 89 CYS A O 1
ATOM 665 N N . GLY A 1 90 ? 0.606 -23.989 39.965 1.00 50.78 90 GLY A N 1
ATOM 666 C CA . GLY A 1 90 ? 0.363 -24.161 41.393 1.00 50.78 90 GLY A CA 1
ATOM 667 C C . GLY A 1 90 ? -0.116 -22.833 41.951 1.00 50.78 90 GLY A C 1
ATOM 668 O O . GLY A 1 90 ? 0.693 -21.992 42.326 1.00 50.78 90 GLY A O 1
ATOM 669 N N . ALA A 1 91 ? -1.430 -22.629 41.905 1.00 48.19 91 ALA A N 1
ATOM 670 C CA . ALA A 1 91 ? -2.112 -21.485 42.482 1.00 48.19 91 ALA A CA 1
ATOM 671 C C . ALA A 1 91 ? -1.967 -21.477 44.012 1.00 48.19 91 ALA A C 1
ATOM 673 O O . ALA A 1 91 ? -2.050 -22.519 44.661 1.00 48.19 91 ALA A O 1
ATOM 674 N N . ALA A 1 92 ? -1.798 -20.281 44.568 1.00 55.03 92 ALA A N 1
ATOM 675 C CA . ALA A 1 92 ? -1.975 -20.013 45.986 1.00 55.03 92 ALA A CA 1
ATOM 676 C C . ALA A 1 92 ? -3.450 -20.170 46.399 1.00 55.03 92 ALA A C 1
ATOM 678 O O . ALA A 1 92 ? -4.350 -19.801 45.641 1.00 55.03 92 ALA A O 1
ATOM 679 N N . PRO A 1 93 ? -3.695 -20.592 47.642 1.00 56.88 93 PRO A N 1
ATOM 680 C CA . PRO A 1 93 ? -4.696 -19.984 48.511 1.00 56.88 93 PRO A CA 1
ATOM 681 C C . PRO A 1 93 ? -3.949 -19.359 49.707 1.00 56.88 93 PRO A C 1
ATOM 683 O O . PRO A 1 93 ? -2.931 -19.877 50.148 1.00 56.88 93 PRO A O 1
ATOM 686 N N . GLY A 1 94 ? -4.289 -18.191 50.235 1.00 48.38 94 GLY A N 1
ATOM 687 C CA . GLY A 1 94 ? -5.609 -17.720 50.634 1.00 48.38 94 GLY A CA 1
ATOM 688 C C . GLY A 1 94 ? -5.455 -17.275 52.094 1.00 48.38 94 GLY A C 1
ATOM 689 O O . GLY A 1 94 ? -4.950 -18.035 52.913 1.00 48.38 94 GLY A O 1
ATOM 690 N N . ALA A 1 95 ? -5.785 -16.019 52.374 1.00 44.00 95 ALA A N 1
ATOM 691 C CA . ALA A 1 95 ? -5.599 -15.363 53.663 1.00 44.00 95 ALA A CA 1
ATOM 692 C C . ALA A 1 95 ? -6.552 -15.883 54.754 1.00 44.00 95 ALA A C 1
ATOM 694 O O . ALA A 1 95 ? -7.709 -16.185 54.456 1.00 44.00 9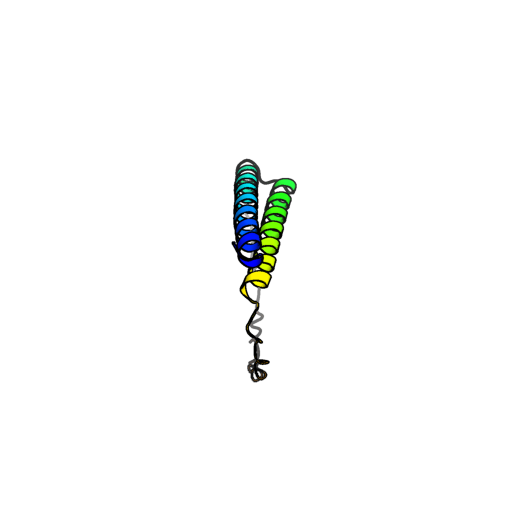5 ALA A O 1
ATOM 695 N N . ALA A 1 96 ? -6.076 -15.876 56.002 1.00 50.75 96 ALA A N 1
ATOM 696 C CA . ALA A 1 96 ? -6.822 -15.542 57.218 1.00 50.75 96 ALA A CA 1
ATOM 697 C C . ALA A 1 96 ? -5.821 -15.202 58.331 1.00 50.75 96 ALA A C 1
ATOM 699 O O . ALA A 1 96 ? -4.866 -15.993 58.507 1.00 50.75 96 ALA A O 1
#

Organism: NCBI:txid1938746

Secondary structure (DSSP, 8-state):
---HHHHHHHHHHHHHHHHHHHHHHHHHHHHH---HHHHHHHHHHHHHHHHHHHHHHHHHSTT--------PPP----------------------

pLDDT: mean 78.51, std 20.83, range [44.0, 98.56]